Protein AF-A0A967S0T5-F1 (afdb_monomer_lite)

Radius of gyration: 16.75 Å; chains: 1; bounding box: 44×23×40 Å

Sequence (62 aa):
MTGEVFSVAGGTVSRMFVGLTQGWFKHPDREGEITPEEVEAHLEAIRSEEGYLVPASNQDEI

Structure (mmCIF, N/CA/C/O backbone):
data_AF-A0A967S0T5-F1
#
_entry.id   AF-A0A967S0T5-F1
#
loop_
_atom_site.group_PDB
_atom_site.id
_atom_site.type_symbol
_atom_site.label_atom_id
_atom_site.label_alt_id
_atom_site.label_comp_id
_atom_site.label_asym_id
_atom_site.label_entity_id
_atom_site.label_seq_id
_atom_site.pdbx_PDB_ins_code
_atom_site.Cartn_x
_atom_site.Cartn_y
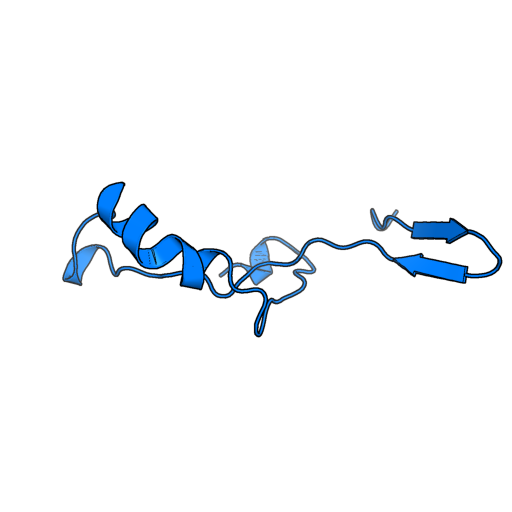_atom_site.Cartn_z
_atom_site.occupancy
_atom_site.B_iso_or_equiv
_atom_site.auth_seq_id
_atom_site.auth_comp_id
_atom_site.auth_asym_id
_atom_site.auth_atom_id
_atom_site.pdbx_PDB_model_num
ATOM 1 N N . MET A 1 1 ? 2.035 12.451 -21.012 1.00 50.25 1 MET A N 1
ATOM 2 C CA . MET A 1 1 ? 3.086 11.825 -20.179 1.00 50.25 1 MET A CA 1
ATOM 3 C C . MET A 1 1 ? 2.366 10.954 -19.160 1.00 50.25 1 MET A C 1
ATOM 5 O O . MET A 1 1 ? 1.439 11.475 -18.559 1.00 50.25 1 MET A O 1
ATOM 9 N N . THR A 1 2 ? 2.687 9.661 -19.044 1.00 82.75 2 THR A N 1
ATOM 10 C CA . THR A 1 2 ? 1.914 8.687 -18.236 1.00 82.75 2 THR A CA 1
ATOM 11 C C . THR A 1 2 ? 2.349 8.598 -16.769 1.00 82.75 2 THR A C 1
ATOM 13 O O . THR A 1 2 ? 1.653 7.979 -15.979 1.00 82.75 2 THR A O 1
ATOM 16 N N . GLY A 1 3 ? 3.465 9.232 -16.382 1.00 85.75 3 GLY A N 1
ATOM 17 C CA . GLY A 1 3 ? 3.962 9.228 -14.996 1.00 85.75 3 GLY A CA 1
ATOM 18 C C . GLY A 1 3 ? 4.643 7.925 -14.559 1.00 85.75 3 GLY A C 1
ATOM 19 O O . GLY A 1 3 ? 4.967 7.767 -13.387 1.00 85.75 3 GLY A O 1
ATOM 20 N N . GLU A 1 4 ? 4.873 6.994 -15.484 1.00 91.44 4 GLU A N 1
ATOM 21 C CA . GLU A 1 4 ? 5.482 5.700 -15.184 1.00 91.44 4 GLU A CA 1
ATOM 22 C C . GLU A 1 4 ? 6.986 5.808 -14.906 1.00 91.44 4 GLU A C 1
ATOM 24 O O . GLU A 1 4 ? 7.708 6.582 -15.540 1.00 91.44 4 GLU A O 1
ATOM 29 N N . VAL A 1 5 ? 7.462 4.972 -13.982 1.00 93.81 5 VAL A N 1
ATOM 30 C CA . VAL A 1 5 ? 8.875 4.871 -13.609 1.00 93.81 5 VAL A CA 1
ATOM 31 C C . VAL A 1 5 ? 9.421 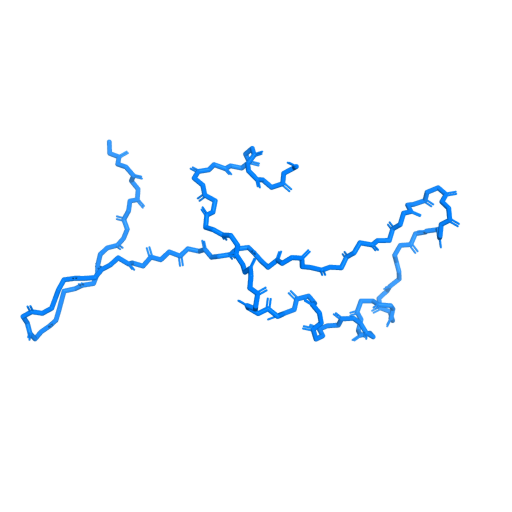3.531 -14.089 1.00 93.81 5 VAL A C 1
ATOM 33 O O . VAL A 1 5 ? 8.893 2.472 -13.742 1.00 93.81 5 VAL A O 1
ATOM 36 N N . PHE A 1 6 ? 10.503 3.574 -14.866 1.00 95.62 6 PHE A N 1
ATOM 37 C CA . PHE A 1 6 ? 11.163 2.387 -15.407 1.00 95.62 6 PHE A CA 1
ATOM 38 C C . PHE A 1 6 ? 12.568 2.224 -14.827 1.00 95.62 6 PHE A C 1
ATOM 40 O O . PHE A 1 6 ? 13.310 3.195 -14.688 1.00 95.62 6 PHE A O 1
ATOM 47 N N . SER A 1 7 ? 12.938 0.980 -14.524 1.00 96.50 7 SER A N 1
ATOM 48 C CA . SER A 1 7 ? 14.304 0.586 -14.178 1.00 96.50 7 SER A CA 1
ATOM 49 C C . SER A 1 7 ? 14.958 -0.086 -15.377 1.00 96.50 7 SER A C 1
ATOM 51 O O . SER A 1 7 ? 14.356 -0.965 -16.000 1.00 96.50 7 SER A O 1
ATOM 53 N N . VAL A 1 8 ? 16.187 0.326 -15.694 1.00 97.25 8 VAL A N 1
ATOM 54 C CA . VAL A 1 8 ? 16.978 -0.238 -16.791 1.00 97.25 8 VAL A CA 1
ATOM 55 C C . VAL A 1 8 ? 18.375 -0.561 -16.284 1.00 97.25 8 VAL A C 1
ATOM 57 O O . VAL A 1 8 ? 19.146 0.336 -15.948 1.00 97.25 8 VAL A O 1
ATOM 60 N N . ALA A 1 9 ? 18.706 -1.848 -16.229 1.00 96.62 9 ALA A N 1
ATOM 61 C CA . ALA A 1 9 ? 20.018 -2.321 -15.799 1.00 96.62 9 ALA A CA 1
ATOM 62 C C . ALA A 1 9 ? 20.314 -3.707 -16.387 1.00 96.62 9 ALA A C 1
ATOM 64 O O . ALA A 1 9 ? 19.432 -4.560 -16.457 1.00 96.62 9 ALA A O 1
ATOM 65 N N . GLY A 1 10 ? 21.559 -3.939 -16.824 1.00 95.81 10 GLY A N 1
ATOM 66 C CA . GLY A 1 10 ? 22.027 -5.268 -17.249 1.00 95.81 10 GLY A CA 1
ATOM 67 C C . GLY A 1 10 ? 21.245 -5.905 -18.407 1.00 95.81 10 GLY A C 1
ATOM 68 O O . GLY A 1 10 ? 21.152 -7.125 -18.471 1.00 95.81 10 GLY A O 1
ATOM 69 N N . GLY A 1 11 ? 20.642 -5.102 -19.291 1.00 97.06 11 GLY A N 1
ATOM 70 C CA . GLY A 1 11 ? 19.787 -5.592 -20.383 1.00 97.06 11 GLY A CA 1
ATOM 71 C C . GLY A 1 11 ? 18.332 -5.880 -19.987 1.00 97.06 11 GLY A C 1
ATOM 72 O O . GLY A 1 11 ? 17.558 -6.317 -20.832 1.00 97.06 11 GLY A O 1
ATOM 73 N N . THR A 1 12 ? 17.942 -5.613 -18.737 1.00 97.38 12 THR A N 1
ATOM 74 C CA . THR A 1 12 ? 16.553 -5.719 -18.266 1.00 97.38 12 THR A CA 1
ATOM 75 C C . THR A 1 12 ? 15.858 -4.361 -18.317 1.00 97.38 12 THR A C 1
ATOM 77 O O . THR A 1 12 ? 16.469 -3.342 -17.989 1.00 97.38 12 THR A O 1
ATOM 80 N N . VAL A 1 13 ? 14.576 -4.362 -18.690 1.00 97.44 13 VAL A N 1
ATOM 81 C CA . VAL A 1 13 ? 13.671 -3.208 -18.612 1.00 97.44 13 VAL A CA 1
ATOM 82 C C . VAL A 1 13 ? 12.448 -3.620 -17.796 1.00 97.44 13 VAL A C 1
ATOM 84 O O . VAL A 1 13 ? 11.733 -4.542 -18.186 1.00 97.44 13 VAL A O 1
ATOM 87 N N . SER A 1 14 ? 12.207 -2.936 -16.679 1.00 96.75 14 SER A N 1
ATOM 88 C CA . SER A 1 14 ? 11.118 -3.238 -15.736 1.00 96.75 14 SER A CA 1
ATOM 89 C C . SER A 1 14 ? 10.370 -1.966 -15.334 1.00 96.75 14 SER A C 1
ATOM 91 O O . SER A 1 14 ? 10.946 -0.879 -15.370 1.00 96.75 14 SER A O 1
ATOM 93 N N . ARG A 1 15 ? 9.107 -2.088 -14.899 1.00 95.06 15 ARG A N 1
ATOM 94 C CA . ARG A 1 15 ? 8.310 -0.972 -14.358 1.00 95.06 15 ARG A CA 1
ATOM 95 C C . ARG A 1 15 ? 8.270 -1.031 -12.832 1.00 95.06 15 ARG A C 1
ATOM 97 O O . ARG A 1 15 ? 7.973 -2.081 -12.270 1.00 95.06 15 ARG A O 1
ATOM 104 N N . MET A 1 16 ? 8.518 0.096 -12.173 1.00 95.81 16 MET A N 1
ATOM 105 C CA . MET A 1 16 ? 8.201 0.272 -10.753 1.00 95.81 16 MET A CA 1
ATOM 106 C C . MET A 1 16 ? 6.729 0.670 -10.599 1.00 95.81 16 MET A C 1
ATOM 108 O O . MET A 1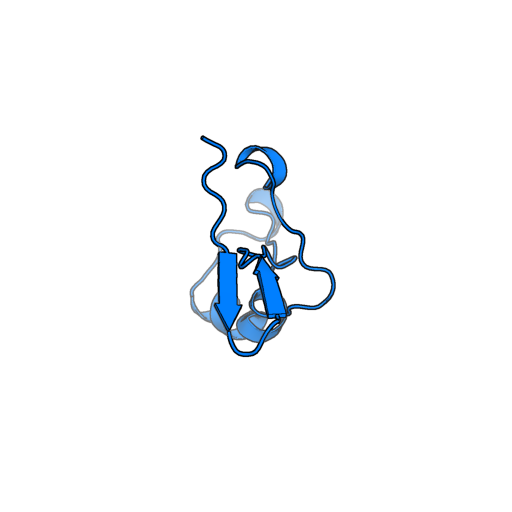 16 ? 6.169 1.353 -11.457 1.00 95.81 16 MET A O 1
ATOM 112 N N . PHE A 1 17 ? 6.082 0.241 -9.519 1.00 94.12 17 PHE A N 1
ATOM 113 C CA . PHE A 1 17 ? 4.691 0.591 -9.233 1.00 94.12 17 PHE A CA 1
ATOM 114 C C . PHE A 1 17 ? 4.450 0.713 -7.727 1.00 94.12 17 PHE A C 1
ATOM 116 O O . PHE A 1 17 ? 5.277 0.279 -6.927 1.00 94.12 17 PHE A O 1
ATOM 123 N N . VAL A 1 18 ? 3.308 1.301 -7.370 1.00 92.38 18 VAL A N 1
ATOM 124 C CA . VAL A 1 18 ? 2.779 1.332 -6.002 1.00 92.38 18 VAL A CA 1
ATOM 125 C C . VAL A 1 18 ? 1.607 0.357 -5.932 1.00 92.38 18 VAL A C 1
ATOM 127 O O . VAL A 1 18 ? 0.756 0.371 -6.821 1.00 92.38 18 VAL A O 1
ATOM 130 N N . GLY A 1 19 ? 1.597 -0.510 -4.922 1.00 94.25 19 GLY A N 1
ATOM 131 C CA . GLY A 1 19 ? 0.480 -1.407 -4.624 1.00 94.25 19 GLY A CA 1
ATOM 132 C C . GLY A 1 19 ? -0.323 -0.905 -3.425 1.00 94.25 19 GLY A C 1
ATOM 133 O O . GLY A 1 19 ? 0.235 -0.257 -2.539 1.00 94.25 19 GLY A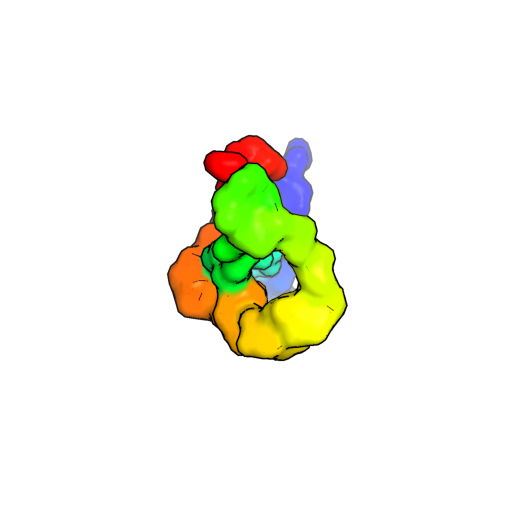 O 1
ATOM 134 N N . LEU A 1 20 ? -1.616 -1.215 -3.404 1.00 95.44 20 LEU A N 1
ATOM 135 C CA . LEU A 1 20 ? -2.526 -0.970 -2.287 1.00 95.44 20 LEU A CA 1
ATOM 136 C C . LEU A 1 20 ? -2.972 -2.320 -1.712 1.00 95.44 20 LEU A C 1
ATOM 138 O O . LEU A 1 20 ? -3.524 -3.152 -2.434 1.00 95.44 20 LEU A O 1
ATOM 142 N N . THR A 1 21 ? -2.683 -2.553 -0.432 1.00 96.56 21 THR A N 1
ATOM 143 C CA . THR A 1 21 ? -3.079 -3.772 0.287 1.00 96.56 21 THR A CA 1
ATOM 144 C C . THR A 1 21 ? -4.587 -3.779 0.548 1.00 96.56 21 THR A C 1
ATOM 146 O O . THR A 1 21 ? -5.231 -2.733 0.531 1.00 96.56 21 THR A O 1
ATOM 149 N N . GLN A 1 22 ? -5.159 -4.956 0.818 1.00 94.62 22 GLN A N 1
ATOM 150 C CA . GLN A 1 22 ? -6.578 -5.069 1.199 1.00 94.62 22 GLN A CA 1
ATOM 151 C C . GLN A 1 22 ? -6.886 -4.372 2.534 1.00 94.62 22 GLN A C 1
ATOM 153 O O . GLN A 1 22 ? -8.012 -3.942 2.774 1.00 94.62 22 GLN A O 1
ATOM 158 N N . GLY A 1 23 ? -5.878 -4.232 3.397 1.00 95.06 23 GLY A N 1
ATOM 159 C CA . GLY A 1 23 ? -5.991 -3.455 4.618 1.00 95.06 23 GLY A CA 1
ATOM 160 C C . GLY A 1 23 ? -6.841 -4.120 5.701 1.00 95.06 23 GLY A C 1
ATOM 161 O O . GLY A 1 23 ? -7.032 -5.334 5.751 1.00 95.06 23 GLY A O 1
ATOM 162 N N . TRP A 1 24 ? -7.345 -3.280 6.598 1.00 95.94 24 TRP A N 1
ATOM 163 C CA . TRP A 1 24 ? -8.312 -3.636 7.626 1.00 95.94 24 TRP A CA 1
ATOM 164 C C . TRP A 1 24 ? -9.395 -2.561 7.657 1.00 95.94 24 TRP A C 1
ATOM 166 O O . TRP A 1 24 ? -9.099 -1.370 7.547 1.00 95.94 24 TRP A O 1
ATOM 176 N N . PHE A 1 25 ? -10.645 -2.987 7.810 1.00 95.06 25 PHE A N 1
ATOM 177 C CA . PHE A 1 25 ? -11.801 -2.108 7.872 1.00 95.06 25 PHE A CA 1
ATOM 178 C C . PHE A 1 25 ? -12.561 -2.342 9.175 1.00 95.06 25 PHE A C 1
ATOM 180 O O . PHE A 1 25 ? -12.830 -3.484 9.546 1.00 95.06 25 PHE A O 1
ATOM 187 N N . LYS A 1 26 ? -12.946 -1.240 9.821 1.00 95.69 26 LYS A N 1
ATOM 188 C CA . LYS A 1 26 ? -13.820 -1.206 10.992 1.00 95.69 26 LYS A CA 1
ATOM 189 C C . LYS A 1 26 ? -14.995 -0.289 10.686 1.00 95.69 26 LYS A C 1
ATOM 191 O O . LYS A 1 26 ? -14.795 0.880 10.353 1.00 95.69 26 LYS A O 1
ATOM 196 N N . HIS A 1 27 ? -16.219 -0.801 10.775 1.00 95.25 27 HIS A N 1
ATOM 197 C CA . HIS A 1 27 ? -17.404 -0.028 10.429 1.00 95.25 27 HIS A CA 1
ATOM 198 C C . HIS A 1 27 ? -17.693 1.032 11.508 1.00 95.25 27 HIS A C 1
ATOM 200 O O . HIS A 1 27 ? -18.086 0.665 12.619 1.00 95.25 27 HIS A O 1
ATOM 206 N N . PRO A 1 28 ? -17.645 2.339 11.194 1.00 92.38 28 PRO A N 1
ATOM 207 C CA . PRO A 1 28 ? -17.721 3.392 12.210 1.00 92.38 28 PRO A CA 1
ATOM 208 C C . PRO A 1 28 ? -19.038 3.370 13.000 1.00 92.38 28 PRO A C 1
ATOM 210 O O . PRO A 1 28 ? -19.021 3.433 14.225 1.00 92.38 28 PRO A O 1
ATOM 213 N N . ASP A 1 29 ? -20.180 3.172 12.330 1.00 95.69 29 ASP A N 1
ATOM 214 C CA . ASP A 1 29 ? -21.486 3.189 13.017 1.00 95.69 29 ASP A CA 1
ATOM 215 C C . ASP A 1 29 ? -21.806 1.921 13.827 1.00 95.69 29 ASP A C 1
ATOM 217 O O . ASP A 1 29 ? -22.711 1.935 14.660 1.00 95.69 29 ASP A O 1
ATOM 221 N N . ARG A 1 30 ? -21.128 0.798 13.552 1.00 95.69 30 ARG A N 1
ATOM 222 C CA . ARG A 1 30 ? -21.439 -0.510 14.162 1.00 95.69 30 ARG A CA 1
ATOM 223 C C . ARG A 1 30 ? -20.400 -0.933 15.188 1.00 95.69 30 ARG A C 1
ATOM 225 O O . ARG A 1 30 ? -20.744 -1.591 16.163 1.00 95.69 30 ARG A O 1
ATOM 232 N N . GLU A 1 31 ? -19.147 -0.572 14.947 1.00 95.94 31 GLU A N 1
ATOM 233 C CA . GLU A 1 31 ? -17.983 -1.035 15.701 1.00 95.94 31 GLU A CA 1
ATOM 234 C C . GLU A 1 31 ? -17.278 0.124 16.426 1.00 95.94 31 GLU A C 1
ATOM 236 O O . GLU A 1 31 ? -16.446 -0.115 17.301 1.00 95.94 31 GLU A O 1
ATOM 241 N N . GLY A 1 32 ? -17.641 1.375 16.119 1.00 95.44 32 GLY A N 1
ATOM 242 C CA . GLY A 1 32 ? -17.062 2.581 16.705 1.00 95.44 32 GLY A CA 1
ATOM 243 C C . GLY A 1 32 ? -15.829 3.087 15.956 1.00 95.44 32 GLY A C 1
ATOM 244 O O . GLY A 1 32 ? -15.436 2.551 14.919 1.00 95.44 32 GLY A O 1
ATOM 245 N N . GLU A 1 33 ? -15.215 4.140 16.493 1.00 96.44 33 GLU A N 1
ATOM 246 C CA . GLU A 1 33 ? -14.007 4.741 15.921 1.00 96.44 33 GLU A CA 1
ATOM 247 C C . GLU A 1 33 ? -12.792 3.809 16.043 1.00 96.44 33 GLU A C 1
ATOM 249 O O . GLU A 1 33 ? -12.714 2.971 16.944 1.00 96.44 33 GLU A O 1
ATOM 254 N N . ILE A 1 34 ? -11.841 3.961 15.121 1.00 97.50 34 ILE A N 1
ATOM 255 C CA . ILE A 1 34 ? -10.564 3.242 15.147 1.00 97.50 34 ILE A CA 1
ATOM 256 C C . ILE A 1 34 ? -9.679 3.818 16.257 1.00 97.50 34 ILE A C 1
ATOM 258 O O . ILE A 1 34 ? -9.483 5.035 16.312 1.00 97.50 34 ILE A O 1
ATOM 262 N N . THR A 1 35 ? -9.089 2.955 17.088 1.00 97.19 35 THR A N 1
ATOM 263 C CA . THR A 1 35 ? -8.055 3.359 18.059 1.00 97.19 3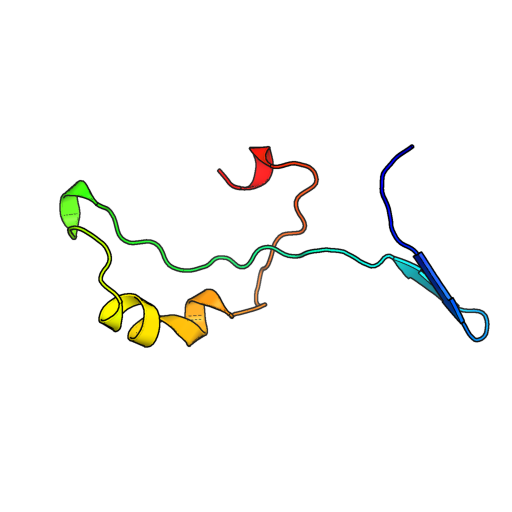5 THR A CA 1
ATOM 264 C C . THR A 1 35 ? -6.644 2.947 17.612 1.00 97.19 35 THR A C 1
ATOM 266 O O . THR A 1 35 ? -6.492 2.019 16.814 1.00 97.19 35 THR A O 1
ATOM 269 N N . PRO A 1 36 ? -5.580 3.603 18.118 1.00 98.00 36 PRO A N 1
ATOM 270 C CA . PRO A 1 36 ? -4.200 3.215 17.816 1.00 98.00 36 PRO A CA 1
ATOM 271 C C . PRO A 1 36 ? -3.865 1.763 18.187 1.00 98.00 36 PRO A C 1
ATOM 273 O O . PRO A 1 36 ? -3.152 1.093 17.445 1.00 98.00 36 PRO A O 1
ATOM 276 N N . GLU A 1 37 ? -4.398 1.263 19.302 1.00 98.06 37 GLU A N 1
ATOM 277 C CA . GLU A 1 37 ? -4.178 -0.111 19.772 1.00 98.06 37 GLU A CA 1
ATOM 278 C C . GLU A 1 37 ? -4.803 -1.134 18.817 1.00 98.06 37 GLU A C 1
ATOM 280 O O . GLU A 1 37 ? -4.234 -2.195 18.570 1.00 98.06 37 GLU A O 1
ATOM 285 N N . GLU A 1 38 ? -5.960 -0.810 18.234 1.00 97.75 38 GLU A N 1
ATOM 286 C CA . GLU A 1 38 ? -6.584 -1.656 17.217 1.00 97.75 38 GLU A CA 1
ATOM 287 C C . GLU A 1 38 ? -5.784 -1.653 15.915 1.00 97.75 38 GLU A C 1
ATOM 289 O O . GLU A 1 38 ? -5.634 -2.708 15.299 1.00 97.75 38 GLU A O 1
ATOM 294 N N . VAL A 1 39 ? -5.226 -0.505 15.514 1.00 97.81 39 VAL A N 1
ATOM 295 C CA . VAL A 1 39 ? -4.315 -0.439 14.361 1.00 97.81 39 VAL A CA 1
ATOM 296 C C . VAL A 1 39 ? -3.107 -1.339 14.596 1.00 97.81 39 VAL A C 1
ATOM 298 O O . VAL A 1 39 ? -2.767 -2.121 13.711 1.00 97.81 39 VAL A O 1
ATOM 301 N N . GLU A 1 40 ? -2.487 -1.273 15.779 1.00 98.25 40 GLU A N 1
ATOM 302 C CA . GLU A 1 40 ? -1.363 -2.140 16.150 1.00 98.25 40 GLU A CA 1
ATOM 303 C C . GLU A 1 40 ? -1.742 -3.624 16.058 1.00 98.25 40 GLU A C 1
ATOM 305 O O . GLU A 1 40 ? -1.023 -4.401 15.425 1.00 98.25 40 GLU A O 1
ATOM 310 N N . ALA A 1 41 ? -2.903 -4.000 16.602 1.00 98.25 41 ALA A N 1
ATOM 311 C CA . ALA A 1 41 ? -3.408 -5.371 16.572 1.00 98.25 41 ALA A CA 1
ATOM 312 C C . ALA A 1 41 ? -3.665 -5.908 15.149 1.00 98.25 41 ALA A C 1
ATOM 314 O O . ALA A 1 41 ? -3.627 -7.120 14.945 1.00 98.25 41 ALA A O 1
ATOM 315 N N . HIS A 1 42 ? -3.891 -5.030 14.165 1.00 98.19 42 HIS A N 1
ATOM 316 C CA . HIS A 1 42 ? -4.176 -5.398 12.771 1.00 98.19 42 HIS A CA 1
ATOM 317 C C . HIS A 1 42 ? -3.042 -5.048 11.793 1.00 98.19 42 HIS A C 1
ATOM 319 O O . HIS A 1 42 ? -3.223 -5.168 10.579 1.00 98.19 42 HIS A O 1
ATOM 325 N N . LEU A 1 43 ? -1.855 -4.660 12.278 1.00 98.12 43 LEU A N 1
ATOM 326 C CA . LEU A 1 43 ? -0.728 -4.262 11.422 1.00 98.12 43 LEU A CA 1
ATOM 327 C C . LEU A 1 43 ? -0.320 -5.334 10.406 1.00 98.12 43 LEU A C 1
ATOM 329 O O . LEU A 1 43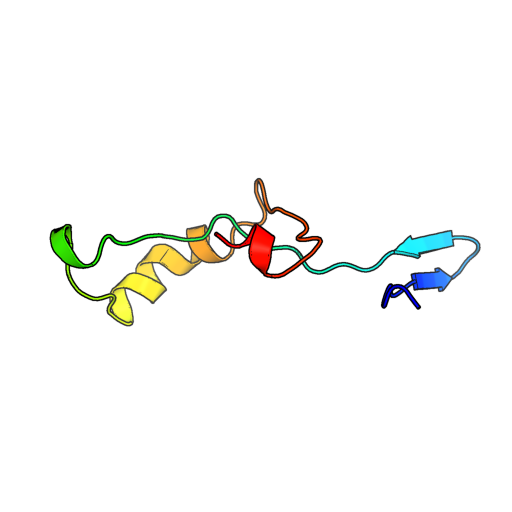 ? 0.121 -4.986 9.312 1.00 98.12 43 LEU A O 1
ATOM 333 N N . GLU A 1 44 ? -0.453 -6.615 10.753 1.00 97.62 44 GLU A N 1
ATOM 334 C CA . GLU A 1 44 ? -0.163 -7.724 9.840 1.00 97.62 44 GLU A CA 1
ATOM 335 C C . GLU A 1 44 ? -1.111 -7.722 8.635 1.00 97.62 44 GLU A C 1
ATOM 337 O O . GLU A 1 44 ? -0.648 -7.712 7.496 1.00 97.62 44 GLU A O 1
ATOM 342 N N . ALA A 1 45 ? -2.424 -7.632 8.871 1.00 96.44 45 ALA A N 1
ATOM 343 C CA . ALA A 1 45 ? -3.421 -7.548 7.805 1.00 96.44 45 ALA A CA 1
ATOM 344 C C . ALA A 1 45 ? -3.227 -6.285 6.949 1.00 96.44 45 ALA A C 1
ATOM 346 O O . ALA A 1 45 ? -3.241 -6.354 5.721 1.00 96.44 45 ALA A O 1
ATOM 347 N N . ILE A 1 46 ? -2.950 -5.145 7.592 1.00 97.12 46 ILE A N 1
ATOM 348 C CA . ILE A 1 46 ? -2.708 -3.864 6.912 1.00 97.12 46 ILE A CA 1
ATOM 349 C C . ILE A 1 46 ? -1.502 -3.941 5.966 1.00 97.12 46 ILE A C 1
ATOM 351 O O . ILE A 1 46 ? -1.521 -3.349 4.887 1.00 97.12 46 ILE A O 1
ATOM 355 N N . ARG A 1 47 ? -0.451 -4.668 6.352 1.00 97.12 47 ARG A N 1
ATOM 356 C CA . ARG A 1 47 ? 0.795 -4.795 5.581 1.00 97.12 47 ARG A CA 1
ATOM 357 C C . ARG A 1 47 ? 0.828 -6.006 4.655 1.00 97.12 47 ARG A C 1
ATOM 359 O O . ARG A 1 47 ? 1.828 -6.183 3.965 1.00 97.12 47 ARG A O 1
ATOM 366 N N . SER A 1 48 ? -0.215 -6.832 4.641 1.00 97.31 48 SER A N 1
ATOM 367 C CA . SER A 1 48 ? -0.242 -8.023 3.800 1.00 97.31 48 SER A CA 1
ATOM 368 C C . SER A 1 48 ? -0.243 -7.638 2.323 1.00 97.31 48 SER A C 1
ATOM 370 O O . SER A 1 48 ? -1.174 -7.008 1.824 1.00 97.31 48 SER A O 1
ATOM 372 N N . GLU A 1 49 ? 0.805 -8.052 1.616 1.00 96.62 49 GLU A N 1
ATOM 373 C CA . GLU A 1 49 ? 0.916 -7.913 0.162 1.00 96.62 49 GLU A CA 1
ATOM 374 C C . GLU A 1 49 ? 0.126 -9.010 -0.581 1.00 96.62 49 GLU A C 1
ATOM 376 O O . GLU A 1 49 ? 0.115 -9.064 -1.810 1.00 96.62 49 GLU A O 1
ATOM 381 N N . GLU A 1 50 ? -0.560 -9.907 0.129 1.00 95.75 50 GLU A N 1
ATOM 382 C CA . GLU A 1 50 ? -1.428 -10.884 -0.518 1.00 95.75 50 GLU A CA 1
ATOM 383 C C . GLU A 1 50 ? -2.655 -10.188 -1.124 1.00 95.75 50 GLU A C 1
ATOM 385 O O . GLU A 1 50 ? -3.412 -9.501 -0.441 1.00 95.75 50 GLU A O 1
ATOM 390 N N . GLY A 1 51 ? -2.847 -10.356 -2.436 1.00 91.19 51 GLY A N 1
ATOM 391 C CA . GLY A 1 51 ? -3.998 -9.788 -3.136 1.00 91.19 51 GLY A CA 1
ATOM 392 C C . GLY A 1 51 ? -4.008 -8.257 -3.213 1.00 91.19 51 GLY A C 1
ATOM 393 O O . GLY A 1 51 ? -5.090 -7.682 -3.352 1.00 91.19 51 GLY A O 1
ATOM 394 N N . TYR A 1 52 ? -2.848 -7.587 -3.126 1.00 94.81 52 TYR A N 1
ATOM 395 C CA . TYR A 1 52 ? -2.782 -6.144 -3.383 1.00 94.81 52 TYR A CA 1
ATOM 396 C C . TYR A 1 52 ? -3.304 -5.817 -4.787 1.00 94.81 52 TYR A C 1
ATOM 398 O O . TYR A 1 52 ? -3.168 -6.601 -5.732 1.00 94.81 52 TYR A O 1
ATOM 406 N N . LEU A 1 53 ? -3.851 -4.618 -4.940 1.00 94.25 53 LEU A N 1
ATOM 407 C CA . LEU A 1 53 ? -4.207 -4.060 -6.239 1.00 94.25 53 LEU A CA 1
ATOM 408 C C . LEU A 1 53 ? -3.170 -3.020 -6.671 1.00 94.25 53 LEU A C 1
ATOM 410 O O . LEU A 1 53 ? -2.513 -2.389 -5.844 1.00 94.25 53 LEU A O 1
ATOM 414 N N . VAL A 1 54 ? -3.001 -2.851 -7.980 1.00 94.62 54 VAL A N 1
ATOM 415 C CA . VAL A 1 54 ? -2.176 -1.778 -8.549 1.00 94.62 54 VAL A CA 1
ATOM 416 C C . VAL A 1 54 ? -3.130 -0.717 -9.091 1.00 94.62 54 VAL A C 1
ATOM 418 O O . VAL A 1 54 ? -3.672 -0.923 -10.180 1.00 94.62 54 VAL A O 1
ATOM 421 N N . PRO A 1 55 ? -3.378 0.377 -8.350 1.00 90.50 55 PRO A N 1
ATOM 422 C CA . PRO A 1 55 ? -4.371 1.364 -8.748 1.00 90.50 55 PRO A CA 1
ATOM 423 C C . PRO A 1 55 ? -3.893 2.127 -9.987 1.00 90.50 55 PRO A C 1
ATOM 425 O O . PRO A 1 55 ? -2.728 2.524 -10.083 1.00 90.50 55 PRO A O 1
ATOM 428 N N . ALA A 1 56 ? -4.794 2.335 -10.944 1.00 88.94 56 ALA A N 1
ATOM 429 C CA . ALA A 1 56 ? -4.564 3.194 -12.103 1.00 88.94 56 ALA A CA 1
ATOM 430 C C . ALA A 1 56 ? -4.930 4.654 -11.794 1.00 88.94 56 ALA A C 1
ATOM 432 O O . ALA A 1 56 ? -4.417 5.576 -12.432 1.00 88.94 56 ALA A O 1
ATOM 433 N N . SER A 1 57 ? -5.803 4.869 -10.809 1.00 88.50 57 SER A N 1
ATOM 434 C CA . SER A 1 57 ? -6.183 6.178 -10.290 1.00 88.50 57 SER A CA 1
ATOM 435 C C . SER A 1 57 ? -6.597 6.099 -8.818 1.00 88.50 57 SER A C 1
ATOM 437 O O . SER A 1 57 ? -6.816 5.023 -8.272 1.00 88.50 57 SER A O 1
ATOM 439 N N . ASN A 1 58 ? -6.774 7.254 -8.178 1.00 84.38 58 ASN A N 1
ATOM 440 C CA . ASN A 1 58 ? -7.319 7.337 -6.820 1.00 84.38 58 ASN A CA 1
ATOM 441 C C . ASN A 1 58 ? -8.789 6.885 -6.719 1.00 84.38 58 ASN A C 1
ATOM 443 O O . ASN A 1 58 ? -9.295 6.714 -5.619 1.00 84.38 58 ASN A O 1
ATOM 447 N N . GLN A 1 59 ? -9.494 6.728 -7.844 1.00 89.62 59 GLN A N 1
ATOM 448 C CA . GLN A 1 59 ? -10.863 6.204 -7.844 1.00 89.62 59 GLN A CA 1
ATOM 449 C C . GLN A 1 59 ? -10.904 4.692 -7.596 1.00 89.62 59 GLN A C 1
ATOM 451 O O . GLN A 1 59 ? -11.953 4.186 -7.221 1.00 89.62 59 GLN A O 1
ATOM 456 N N . ASP A 1 60 ? -9.777 3.994 -7.767 1.00 86.88 60 ASP A N 1
ATOM 457 C CA . ASP A 1 60 ? -9.677 2.542 -7.578 1.00 86.88 60 ASP A CA 1
ATOM 458 C C . ASP A 1 60 ? -9.485 2.145 -6.098 1.00 86.88 60 ASP A C 1
ATOM 460 O O . ASP A 1 60 ? -9.345 0.966 -5.788 1.00 86.88 60 ASP A O 1
ATOM 464 N N . GLU A 1 61 ? -9.433 3.128 -5.190 1.00 81.38 61 GLU A N 1
ATOM 465 C CA . GLU A 1 61 ? -9.322 2.934 -3.735 1.00 81.38 61 GLU A CA 1
ATOM 466 C C . GLU A 1 61 ? -10.684 2.653 -3.062 1.00 81.38 61 GLU A C 1
ATOM 468 O O . GLU A 1 61 ? -10.713 2.199 -1.921 1.00 81.38 61 GLU A O 1
ATOM 473 N N . ILE A 1 62 ? -11.802 2.933 -3.749 1.00 63.12 62 ILE A N 1
ATOM 474 C CA . ILE A 1 62 ? -13.169 2.972 -3.188 1.00 63.12 62 ILE A CA 1
ATOM 475 C C . ILE A 1 62 ? -13.983 1.728 -3.562 1.00 63.12 62 ILE A C 1
ATOM 477 O O . ILE A 1 62 ? -14.001 1.371 -4.763 1.00 63.12 62 ILE A O 1
#

Foldseek 3Di:
DQPWDWDDDPNDIDTDADWAAPADDDDCVPRNDDDPVNCVVCVCNRPDPVPTDGDSDPVVVD

Secondary structure (DSSP, 8-state):
----EEEEETTEEEEE---B-------HHHH----HHHHHHTHHHHH--TT-B--SSGGGG-

pLDDT: mean 93.33, std 7.8, range [50.25, 98.25]